Protein AF-A0A355BCK1-F1 (afdb_monomer_lite)

Radius of gyration: 15.97 Å; chains: 1; bounding box: 34×23×40 Å

pLDDT: mean 90.91, std 7.07, range [60.03, 97.75]

Secondary structure (DSSP, 8-state):
-HHHH--S-HHHHHHHHHHHHHHHHTGGGSS-----SSHHHHHHHHHHHHHHHHTSPP-

Sequence (59 aa):
RLKQRSTESEDKINMRIAKASVELATAPQFDTIIKNYDLNEAKEQAYNLVKNFISKPQA

Foldseek 3Di:
DLVVVPPDDPVVVVVVVVVVVVVVVCVVVDPDDQDPPDPVVSVVVVVVVVVVVVPDPDD

Structure (mmCIF, N/CA/C/O backbone):
data_AF-A0A355BCK1-F1
#
_entry.id   AF-A0A355BCK1-F1
#
loop_
_atom_site.group_PDB
_atom_site.id
_atom_site.type_symbol
_atom_site.label_atom_id
_atom_site.label_alt_id
_atom_site.label_comp_id
_atom_site.label_asym_id
_atom_site.label_entity_id
_atom_site.label_seq_id
_atom_site.pdbx_PDB_ins_code
_atom_site.Cartn_x
_atom_site.Cartn_y
_atom_site.Cartn_z
_atom_site.occupancy
_atom_site.B_iso_or_equiv
_atom_site.auth_seq_id
_atom_site.auth_comp_id
_atom_site.auth_asym_id
_atom_site.auth_atom_id
_atom_site.pdbx_PDB_model_num
ATOM 1 N N . ARG A 1 1 ? 5.247 3.769 -13.262 1.00 85.62 1 ARG A N 1
ATOM 2 C CA . ARG A 1 1 ? 5.547 4.666 -12.117 1.00 85.62 1 ARG A CA 1
ATOM 3 C C . ARG A 1 1 ? 7.041 4.749 -11.790 1.00 85.62 1 ARG A C 1
ATOM 5 O O . ARG A 1 1 ? 7.582 5.814 -12.018 1.00 85.62 1 ARG A O 1
ATOM 12 N N . LEU A 1 2 ? 7.730 3.693 -11.321 1.00 84.12 2 LEU A N 1
ATOM 13 C CA . LEU A 1 2 ? 9.173 3.776 -10.982 1.00 84.12 2 LEU A CA 1
ATOM 14 C C . LEU A 1 2 ? 10.045 4.257 -12.153 1.00 84.12 2 LEU A C 1
ATOM 16 O O . LEU A 1 2 ? 10.716 5.273 -12.034 1.00 84.12 2 LEU A O 1
ATOM 20 N N . LYS A 1 3 ? 9.907 3.618 -13.321 1.00 81.69 3 LYS A N 1
ATOM 21 C CA . LYS A 1 3 ? 10.591 4.032 -14.559 1.00 81.69 3 LYS A CA 1
ATOM 22 C C . LYS A 1 3 ? 10.270 5.464 -15.011 1.00 81.69 3 LYS A C 1
ATOM 24 O O . LYS A 1 3 ? 11.094 6.086 -15.649 1.00 81.69 3 LYS A O 1
ATOM 29 N N . GLN A 1 4 ? 9.085 5.988 -14.684 1.00 83.12 4 GLN A N 1
ATOM 30 C CA . GLN A 1 4 ? 8.672 7.348 -15.068 1.00 83.12 4 GLN A CA 1
ATOM 31 C C . GLN A 1 4 ? 9.245 8.424 -14.142 1.00 83.12 4 GLN A C 1
ATOM 33 O O . GLN A 1 4 ? 9.258 9.589 -14.513 1.00 83.12 4 GLN A O 1
ATOM 38 N N . ARG A 1 5 ? 9.661 8.058 -12.921 1.00 85.81 5 ARG A N 1
ATOM 39 C CA . ARG A 1 5 ? 10.236 9.012 -11.966 1.00 85.81 5 ARG A CA 1
ATOM 40 C C . AR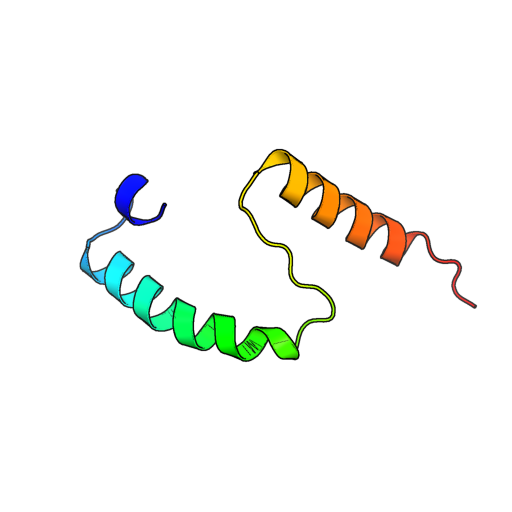G A 1 5 ? 11.720 9.266 -12.234 1.00 85.81 5 ARG A C 1
ATOM 42 O O . ARG A 1 5 ? 12.188 10.326 -11.858 1.00 85.81 5 ARG A O 1
ATOM 49 N N . SER A 1 6 ? 12.431 8.336 -12.882 1.00 79.19 6 SER A N 1
ATOM 50 C CA . SER A 1 6 ? 13.827 8.468 -13.354 1.00 79.19 6 SER A CA 1
ATOM 51 C C . SER A 1 6 ? 14.845 9.018 -12.339 1.00 79.19 6 SER A C 1
ATOM 53 O O . SER A 1 6 ? 15.886 9.538 -12.719 1.00 79.19 6 SER A O 1
ATOM 55 N N . THR A 1 7 ? 14.573 8.892 -11.039 1.00 83.69 7 THR A N 1
ATOM 56 C CA . THR A 1 7 ? 15.450 9.352 -9.946 1.00 83.69 7 THR A CA 1
ATOM 57 C C . THR A 1 7 ? 16.456 8.290 -9.494 1.00 83.69 7 THR A C 1
ATOM 59 O O . THR A 1 7 ? 17.228 8.521 -8.569 1.00 83.69 7 THR A O 1
ATOM 62 N N . GLU A 1 8 ? 16.419 7.098 -10.088 1.00 85.62 8 GLU A N 1
ATOM 63 C CA . GLU A 1 8 ? 17.223 5.935 -9.707 1.00 85.62 8 GLU A CA 1
ATOM 64 C C . GLU A 1 8 ? 17.861 5.306 -10.949 1.00 85.62 8 GLU A C 1
ATOM 66 O O . GLU A 1 8 ? 17.325 5.425 -12.051 1.00 85.62 8 GLU A O 1
ATOM 71 N N . SER A 1 9 ? 18.987 4.608 -10.766 1.00 90.38 9 SER A N 1
ATOM 72 C CA . SER A 1 9 ? 19.599 3.813 -11.832 1.00 90.38 9 SER A CA 1
ATOM 73 C C . SER A 1 9 ? 18.706 2.638 -12.237 1.00 90.38 9 SER A C 1
ATOM 75 O O . SER A 1 9 ? 17.908 2.130 -11.443 1.00 90.38 9 SER A O 1
ATOM 77 N N . GLU A 1 10 ? 18.870 2.175 -13.474 1.00 88.19 10 GLU A N 1
ATOM 78 C CA . GLU A 1 10 ? 18.079 1.078 -14.037 1.00 88.19 10 GLU A CA 1
ATOM 79 C C . GLU A 1 10 ? 18.210 -0.220 -13.223 1.00 88.19 10 GLU A C 1
ATOM 81 O O . GLU A 1 10 ? 17.203 -0.864 -12.923 1.00 88.19 10 GLU A O 1
ATOM 86 N N . ASP A 1 11 ? 19.414 -0.532 -12.737 1.00 91.19 11 ASP A N 1
ATOM 87 C CA . ASP A 1 11 ? 19.660 -1.690 -11.869 1.00 91.19 11 ASP A CA 1
ATOM 88 C C . ASP A 1 11 ? 18.850 -1.632 -10.570 1.00 91.19 11 ASP A C 1
ATOM 90 O O . ASP A 1 11 ? 18.220 -2.616 -10.173 1.00 91.19 11 ASP A O 1
ATOM 94 N N . LYS A 1 12 ? 18.788 -0.459 -9.923 1.00 90.56 12 LYS A N 1
ATOM 95 C CA . LYS A 1 12 ? 17.989 -0.271 -8.702 1.00 90.56 12 LYS A CA 1
ATOM 96 C C . LYS A 1 12 ? 16.500 -0.431 -8.985 1.00 90.56 12 LYS A C 1
ATOM 98 O O . LYS A 1 12 ? 15.786 -1.037 -8.185 1.00 90.56 12 LYS A O 1
ATOM 103 N N . ILE A 1 13 ? 16.026 0.063 -10.128 1.00 89.38 13 ILE A N 1
ATOM 104 C CA . ILE A 1 13 ? 14.632 -0.120 -10.546 1.00 89.38 13 ILE A CA 1
ATOM 105 C C . ILE A 1 13 ? 14.326 -1.612 -10.740 1.00 89.38 13 ILE A C 1
ATOM 107 O O . ILE A 1 13 ? 13.300 -2.085 -10.245 1.00 89.38 13 ILE A O 1
ATOM 111 N N . ASN A 1 14 ? 15.213 -2.363 -11.396 1.00 89.38 14 ASN A N 1
ATOM 112 C CA . ASN A 1 14 ? 15.038 -3.798 -11.631 1.00 89.38 14 ASN A CA 1
ATOM 113 C C . ASN A 1 14 ? 15.021 -4.599 -10.321 1.00 89.38 14 ASN A C 1
ATOM 115 O O . ASN A 1 14 ? 14.122 -5.419 -10.122 1.00 89.38 14 ASN A O 1
ATOM 119 N N . MET A 1 15 ? 15.928 -4.299 -9.383 1.00 92.06 15 MET A N 1
ATOM 120 C CA . MET A 1 15 ? 15.916 -4.905 -8.043 1.00 92.06 15 MET A CA 1
ATOM 121 C C . MET A 1 15 ? 14.589 -4.658 -7.314 1.00 92.06 15 MET A C 1
ATOM 123 O O . MET A 1 15 ? 14.024 -5.573 -6.713 1.00 92.06 15 MET A O 1
ATOM 127 N N . ARG A 1 16 ? 14.056 -3.431 -7.384 1.00 92.62 16 ARG A N 1
ATOM 128 C CA . ARG A 1 16 ? 12.774 -3.083 -6.751 1.00 92.62 16 ARG A CA 1
ATOM 129 C C . ARG A 1 16 ? 11.590 -3.805 -7.392 1.00 92.62 16 ARG A C 1
ATOM 131 O O . ARG A 1 16 ? 10.698 -4.235 -6.668 1.00 92.62 16 ARG A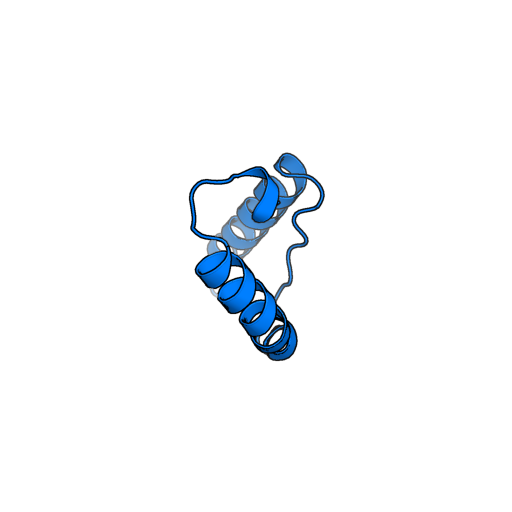 O 1
ATOM 138 N N . ILE A 1 17 ? 11.577 -3.963 -8.718 1.00 88.69 17 ILE A N 1
ATOM 139 C CA . ILE A 1 17 ? 10.526 -4.724 -9.415 1.00 88.69 17 ILE A CA 1
ATOM 140 C C . ILE A 1 17 ? 10.568 -6.202 -9.014 1.00 88.69 17 ILE A C 1
ATOM 142 O O . ILE A 1 17 ? 9.521 -6.776 -8.716 1.00 88.69 17 ILE A O 1
ATOM 146 N N . ALA A 1 18 ? 11.758 -6.803 -8.943 1.00 91.12 18 ALA A N 1
ATOM 147 C CA . ALA A 1 18 ? 11.906 -8.182 -8.483 1.00 91.12 18 ALA A CA 1
ATOM 148 C C . ALA A 1 18 ? 11.388 -8.352 -7.043 1.00 91.12 18 ALA A C 1
ATOM 150 O O . ALA A 1 18 ? 10.608 -9.264 -6.761 1.00 91.12 18 ALA A O 1
ATOM 151 N N . LYS A 1 19 ? 11.745 -7.420 -6.149 1.00 92.25 19 LYS A N 1
ATOM 152 C CA . LYS A 1 19 ? 11.313 -7.427 -4.745 1.00 92.25 19 LYS A CA 1
ATOM 153 C C . LYS A 1 19 ? 9.801 -7.249 -4.577 1.00 92.25 19 LYS A C 1
ATOM 155 O O . LYS A 1 19 ? 9.213 -7.890 -3.710 1.00 92.25 19 LYS A O 1
ATOM 160 N N . ALA A 1 20 ? 9.166 -6.440 -5.427 1.00 90.69 20 ALA A N 1
ATOM 161 C CA . ALA A 1 20 ? 7.732 -6.164 -5.348 1.00 90.69 20 ALA A CA 1
ATOM 162 C C . ALA A 1 20 ? 6.877 -7.439 -5.422 1.00 90.69 20 ALA A C 1
ATOM 164 O O . ALA A 1 20 ? 5.862 -7.529 -4.742 1.00 90.69 20 ALA A O 1
ATOM 165 N N . SER A 1 21 ? 7.297 -8.444 -6.197 1.00 89.00 21 SER A N 1
ATOM 166 C CA . SER A 1 21 ? 6.569 -9.718 -6.293 1.00 89.00 21 SER A CA 1
ATOM 167 C C . SER A 1 21 ? 6.542 -10.467 -4.956 1.00 89.00 21 SER A C 1
ATOM 169 O O . SER 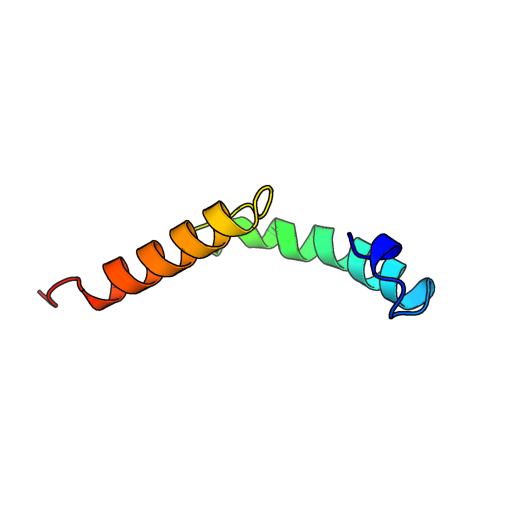A 1 21 ? 5.511 -11.012 -4.572 1.00 89.00 21 SER A O 1
ATOM 171 N N . VAL A 1 22 ? 7.659 -10.448 -4.223 1.00 92.25 22 VAL A N 1
ATOM 172 C CA . VAL A 1 22 ? 7.777 -11.073 -2.896 1.00 92.25 22 VAL A CA 1
ATOM 173 C C . VAL A 1 22 ? 6.996 -10.278 -1.850 1.00 92.25 22 VAL A C 1
ATOM 175 O O . VAL A 1 22 ? 6.269 -10.863 -1.056 1.00 92.25 22 VAL A O 1
ATOM 178 N N . GLU A 1 23 ? 7.098 -8.947 -1.870 1.00 91.62 23 GLU A N 1
ATOM 179 C CA . GLU A 1 23 ? 6.352 -8.072 -0.954 1.00 91.62 23 GLU A CA 1
ATOM 180 C C . GLU A 1 23 ? 4.833 -8.176 -1.167 1.00 91.62 23 GLU A C 1
ATOM 182 O O . GLU A 1 23 ? 4.074 -8.178 -0.208 1.00 91.62 23 GLU A O 1
ATOM 187 N N . LEU A 1 24 ? 4.359 -8.329 -2.407 1.00 91.44 24 LEU A N 1
ATOM 188 C CA . LEU A 1 24 ? 2.931 -8.535 -2.676 1.00 91.44 24 LEU A CA 1
ATOM 189 C C . LEU A 1 24 ? 2.424 -9.887 -2.166 1.00 91.44 24 LEU A C 1
ATOM 191 O O . LEU A 1 24 ? 1.263 -9.992 -1.774 1.00 91.44 24 LEU A O 1
ATOM 195 N N . ALA A 1 25 ? 3.277 -10.912 -2.125 1.00 93.00 25 ALA A N 1
ATOM 196 C CA . ALA A 1 25 ? 2.909 -12.211 -1.569 1.00 93.00 25 ALA A CA 1
ATOM 197 C C . ALA A 1 25 ? 2.672 -12.162 -0.048 1.00 93.00 25 ALA A C 1
ATOM 199 O O . ALA A 1 25 ? 2.000 -13.043 0.484 1.00 93.00 25 ALA A O 1
ATOM 200 N N . THR A 1 26 ? 3.162 -11.132 0.656 1.00 93.81 26 THR A N 1
ATOM 201 C CA . THR A 1 26 ? 2.884 -10.938 2.089 1.00 93.81 26 THR A CA 1
ATOM 202 C C . THR A 1 26 ? 1.565 -10.211 2.351 1.00 93.81 26 THR A C 1
ATOM 204 O O . THR A 1 26 ? 1.186 -10.062 3.509 1.00 93.81 26 THR A O 1
ATOM 207 N N . ALA A 1 27 ? 0.814 -9.825 1.310 1.00 92.88 27 ALA A N 1
ATOM 208 C CA . ALA A 1 27 ? -0.488 -9.167 1.437 1.00 92.88 27 ALA A CA 1
ATOM 209 C C . ALA A 1 2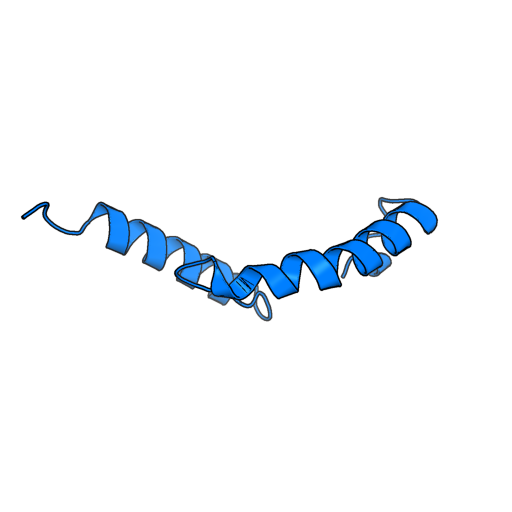7 ? -1.488 -9.874 2.385 1.00 92.88 27 ALA A C 1
ATOM 211 O O . ALA A 1 27 ? -2.171 -9.161 3.118 1.00 92.88 27 ALA A O 1
ATOM 212 N N . PRO A 1 28 ? -1.562 -11.223 2.460 1.00 95.31 28 PRO A N 1
ATOM 213 C CA . PRO A 1 28 ? -2.433 -11.911 3.419 1.00 95.31 28 PRO A CA 1
ATOM 214 C C . PRO A 1 28 ? -2.100 -11.666 4.900 1.00 95.31 28 PRO A C 1
ATOM 216 O O . PRO A 1 28 ? -2.903 -12.013 5.757 1.00 95.31 28 PRO A O 1
ATOM 219 N N . GLN A 1 29 ? -0.929 -11.104 5.219 1.00 96.00 29 GLN A N 1
ATOM 220 C CA . GLN A 1 29 ? -0.516 -10.783 6.592 1.00 96.00 29 GLN A CA 1
ATOM 221 C C . GLN A 1 29 ? -1.050 -9.425 7.077 1.00 96.00 29 GLN A C 1
ATOM 223 O O . GLN A 1 29 ? -0.804 -9.053 8.221 1.00 96.00 29 GLN A O 1
ATOM 228 N N . PHE A 1 30 ? -1.741 -8.671 6.219 1.00 95.19 30 PHE A N 1
ATOM 229 C CA . PHE A 1 30 ? -2.265 -7.345 6.536 1.00 95.19 30 PHE A CA 1
ATOM 230 C C . PHE A 1 30 ? -3.788 -7.367 6.649 1.00 95.19 30 PHE A C 1
ATOM 232 O O . PHE A 1 30 ? -4.471 -7.996 5.842 1.00 95.19 30 PHE A O 1
ATOM 239 N N . ASP A 1 31 ? -4.328 -6.594 7.592 1.00 95.12 31 ASP A N 1
ATOM 240 C CA . ASP A 1 31 ? -5.777 -6.465 7.794 1.00 95.12 31 ASP A CA 1
ATOM 241 C C . ASP A 1 31 ? -6.484 -5.772 6.622 1.00 95.12 31 ASP A C 1
ATOM 243 O O . ASP A 1 31 ? -7.689 -5.916 6.419 1.00 95.12 31 ASP A O 1
ATOM 247 N N . THR A 1 32 ? -5.767 -4.937 5.866 1.00 94.44 32 THR A N 1
ATOM 248 C CA . THR A 1 32 ? -6.341 -4.142 4.776 1.00 94.44 32 THR A CA 1
ATOM 249 C C . THR A 1 32 ? -5.312 -3.884 3.682 1.00 94.44 32 THR A C 1
ATOM 251 O O . THR A 1 32 ? -4.159 -3.556 3.952 1.00 94.44 32 THR A O 1
ATOM 254 N N . ILE A 1 33 ? -5.754 -3.976 2.425 1.00 94.56 33 ILE A N 1
ATOM 255 C CA . ILE A 1 33 ? -4.950 -3.692 1.233 1.00 94.56 33 ILE A CA 1
ATOM 256 C C . ILE A 1 33 ? -5.534 -2.463 0.533 1.00 94.56 33 ILE A C 1
ATOM 258 O O . ILE A 1 33 ? -6.671 -2.501 0.066 1.00 94.56 33 ILE A O 1
ATOM 262 N N . ILE A 1 34 ? -4.745 -1.393 0.403 1.00 95.19 34 ILE A N 1
ATOM 263 C CA . ILE A 1 34 ? -5.148 -0.163 -0.297 1.00 95.19 34 ILE A CA 1
ATOM 264 C C . ILE A 1 34 ? -4.482 -0.120 -1.675 1.00 95.19 34 ILE A C 1
ATOM 266 O O . ILE A 1 34 ? -3.255 -0.066 -1.792 1.00 95.19 34 ILE A O 1
ATOM 270 N N . LYS A 1 35 ? -5.288 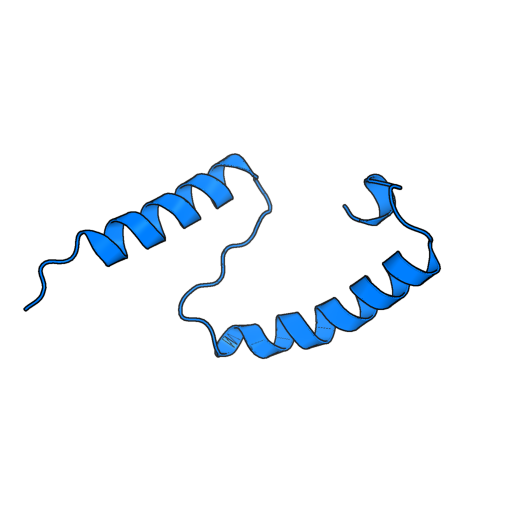-0.120 -2.741 1.00 93.19 35 LYS A N 1
ATOM 271 C CA . LYS A 1 35 ? -4.792 -0.049 -4.123 1.00 93.19 35 LYS A CA 1
ATOM 272 C C . LYS A 1 35 ? -4.661 1.410 -4.561 1.00 93.19 35 LYS A C 1
ATOM 274 O O . LYS A 1 35 ? -5.649 2.111 -4.718 1.00 93.19 35 LYS A O 1
ATOM 279 N N . ASN A 1 36 ? -3.437 1.862 -4.823 1.00 94.69 36 ASN A N 1
ATOM 280 C CA . ASN A 1 36 ? -3.163 3.235 -5.261 1.00 94.69 36 ASN A CA 1
ATOM 281 C C . ASN A 1 36 ? -3.321 3.394 -6.786 1.00 94.69 36 ASN A C 1
ATOM 283 O O . ASN A 1 36 ? -2.333 3.626 -7.490 1.00 94.69 36 ASN A O 1
ATOM 287 N N . TYR A 1 37 ? -4.534 3.230 -7.314 1.00 93.31 37 TYR A N 1
ATOM 288 C CA . TYR A 1 37 ? -4.825 3.574 -8.711 1.00 93.31 37 TYR A CA 1
ATOM 289 C C . TYR A 1 37 ? -5.058 5.079 -8.852 1.00 93.31 37 TYR A C 1
ATOM 291 O O . TYR A 1 37 ? -4.319 5.726 -9.598 1.00 93.31 37 TYR A O 1
ATOM 299 N N . ASP A 1 38 ? -5.974 5.623 -8.047 1.00 95.69 38 ASP A N 1
ATOM 300 C CA . ASP A 1 38 ? -6.159 7.055 -7.826 1.00 95.69 38 ASP A CA 1
ATOM 301 C C . ASP A 1 38 ? -5.522 7.491 -6.495 1.00 95.69 38 ASP A C 1
ATOM 303 O O . ASP A 1 38 ? -5.642 6.816 -5.469 1.00 95.69 38 ASP A O 1
ATOM 307 N N . LEU A 1 39 ? -4.803 8.617 -6.516 1.00 94.00 39 LEU A N 1
ATOM 308 C CA . LEU A 1 39 ? -4.072 9.095 -5.341 1.00 94.00 39 LEU A CA 1
ATOM 309 C C . LEU A 1 39 ? -5.006 9.676 -4.273 1.00 94.00 39 LEU A C 1
ATOM 311 O O . LEU A 1 39 ? -4.734 9.509 -3.084 1.00 94.00 39 LEU A O 1
ATOM 315 N N . ASN A 1 40 ? -6.058 10.385 -4.676 1.00 96.12 40 ASN A N 1
ATOM 316 C CA . ASN A 1 40 ? -6.967 11.036 -3.739 1.00 96.12 40 ASN A CA 1
ATOM 317 C C . ASN A 1 40 ? -7.808 9.987 -3.017 1.00 96.12 40 ASN A C 1
ATOM 319 O O . ASN A 1 40 ? -7.873 10.008 -1.788 1.00 96.12 40 ASN A O 1
ATOM 323 N N . GLU A 1 41 ? -8.328 9.015 -3.764 1.00 97.06 41 GLU A N 1
ATOM 324 C CA . GLU A 1 41 ? -9.089 7.896 -3.215 1.00 97.06 41 GLU A CA 1
ATOM 325 C C . GLU A 1 41 ? -8.240 7.073 -2.233 1.00 97.06 41 GLU A C 1
ATOM 327 O O . GLU A 1 41 ? -8.653 6.824 -1.101 1.00 97.06 41 GLU A O 1
ATOM 332 N N . ALA A 1 42 ? -7.005 6.715 -2.607 1.00 97.25 42 ALA A N 1
ATOM 333 C CA . ALA A 1 42 ? -6.122 5.945 -1.729 1.00 97.25 42 ALA A CA 1
ATOM 334 C C . ALA A 1 42 ? -5.765 6.701 -0.435 1.00 97.25 42 ALA A C 1
ATOM 336 O O . ALA A 1 42 ? -5.661 6.091 0.633 1.00 97.25 42 ALA A O 1
ATOM 337 N N . LYS A 1 43 ? -5.584 8.028 -0.511 1.00 97.75 43 LYS A N 1
ATOM 338 C CA . LYS A 1 43 ? -5.341 8.871 0.670 1.00 97.75 43 LYS A CA 1
ATOM 339 C C . LYS A 1 43 ? -6.557 8.916 1.586 1.00 97.75 43 LYS A C 1
ATOM 341 O O . LYS A 1 43 ? -6.395 8.800 2.799 1.00 97.75 43 LYS A O 1
ATOM 346 N N . GLU A 1 44 ? -7.747 9.081 1.019 1.00 97.62 44 GLU A N 1
ATOM 347 C CA . GLU A 1 44 ? -8.994 9.107 1.778 1.00 97.62 44 GLU A CA 1
ATOM 348 C C . GLU A 1 44 ? -9.256 7.763 2.470 1.00 97.62 44 GLU A C 1
ATOM 350 O O . GLU A 1 44 ? -9.528 7.735 3.671 1.00 97.62 44 GLU A O 1
ATOM 355 N N . GLN A 1 45 ? -9.077 6.646 1.757 1.00 97.25 45 GLN A N 1
ATOM 356 C CA . GLN A 1 45 ? -9.197 5.304 2.331 1.00 97.25 45 GLN A CA 1
ATOM 357 C C . GLN A 1 45 ? -8.227 5.098 3.502 1.00 97.25 45 GLN A C 1
ATOM 359 O O . GLN A 1 45 ? -8.647 4.655 4.572 1.00 97.25 45 GLN A O 1
ATOM 364 N N . ALA A 1 46 ? -6.950 5.463 3.339 1.00 97.31 46 ALA A N 1
ATOM 365 C CA . ALA A 1 46 ? -5.948 5.329 4.397 1.00 97.31 46 ALA A CA 1
ATOM 366 C C . ALA A 1 46 ? -6.282 6.193 5.622 1.00 97.31 46 ALA A C 1
ATOM 368 O O . ALA A 1 46 ? -6.191 5.727 6.759 1.00 97.31 46 ALA A O 1
ATOM 369 N N . TYR A 1 47 ? -6.704 7.439 5.394 1.00 97.50 47 TYR A N 1
ATOM 370 C CA . TYR A 1 47 ? -7.105 8.349 6.463 1.00 97.50 47 TYR A CA 1
ATOM 371 C C . TYR A 1 47 ? -8.298 7.800 7.250 1.00 97.50 47 TYR A C 1
ATOM 373 O O . TYR A 1 47 ? -8.247 7.722 8.479 1.00 97.50 47 TYR A O 1
ATOM 381 N N . ASN A 1 48 ? -9.349 7.368 6.550 1.00 96.88 48 ASN A N 1
ATOM 382 C CA . ASN A 1 48 ? -10.554 6.836 7.177 1.00 96.88 48 ASN A CA 1
ATOM 383 C C . ASN A 1 48 ? -10.279 5.527 7.926 1.00 96.88 48 ASN A C 1
ATOM 385 O O . ASN A 1 48 ? -10.816 5.340 9.015 1.00 96.88 48 ASN A O 1
ATOM 389 N N . LEU A 1 49 ? -9.410 4.657 7.400 1.00 96.19 49 LEU A N 1
ATOM 390 C CA . LEU A 1 49 ? -8.999 3.423 8.075 1.00 96.19 49 LEU A CA 1
ATOM 391 C C . LEU A 1 49 ? -8.405 3.719 9.459 1.00 96.19 49 LEU A C 1
ATOM 393 O O . LEU A 1 49 ? -8.871 3.184 10.466 1.00 96.19 49 LEU A O 1
ATOM 397 N N . VAL A 1 50 ? -7.416 4.616 9.513 1.00 95.56 50 VAL A N 1
ATOM 398 C CA . VAL A 1 50 ? -6.745 4.988 10.766 1.00 95.56 50 VAL A CA 1
ATOM 399 C C . VAL A 1 50 ? -7.703 5.733 11.689 1.00 95.56 50 VAL A C 1
ATOM 401 O O . VAL A 1 50 ? -7.790 5.394 12.868 1.00 95.56 50 VAL A O 1
ATOM 404 N N . LYS A 1 51 ? -8.471 6.696 11.163 1.00 96.44 51 LYS A N 1
ATOM 405 C CA . LYS A 1 51 ? -9.474 7.445 11.932 1.00 96.44 51 LYS A CA 1
ATOM 406 C C . LYS A 1 51 ? -10.479 6.508 12.598 1.00 96.44 51 LYS A C 1
ATOM 408 O O . LYS A 1 51 ? -10.755 6.657 13.786 1.00 96.44 51 LYS A O 1
ATOM 413 N N . ASN A 1 52 ? -11.001 5.533 11.859 1.00 94.69 52 ASN A N 1
ATOM 414 C CA . ASN A 1 52 ? -11.960 4.566 12.381 1.00 94.69 52 ASN A CA 1
ATOM 415 C C . ASN A 1 52 ? -11.321 3.627 1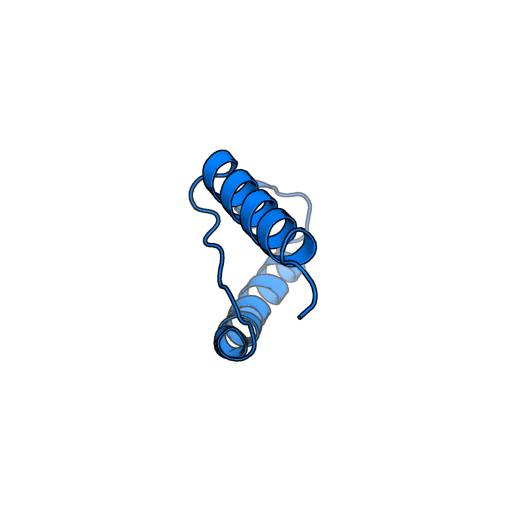3.405 1.00 94.69 52 ASN A C 1
ATOM 417 O O . ASN A 1 52 ? -11.981 3.253 14.366 1.00 94.69 52 ASN A O 1
ATOM 421 N N . PHE A 1 53 ? -10.052 3.255 13.224 1.00 93.81 53 PHE A N 1
ATOM 422 C CA . PHE A 1 53 ? -9.327 2.442 14.197 1.00 93.81 53 PHE A CA 1
ATOM 423 C C . PHE A 1 53 ? -9.164 3.169 15.539 1.00 93.81 53 PHE A C 1
ATOM 425 O O . PHE A 1 53 ? -9.503 2.603 16.573 1.00 93.81 53 PHE A O 1
ATOM 432 N N . ILE A 1 54 ? -8.724 4.433 15.524 1.00 94.94 54 ILE A N 1
ATOM 433 C CA . ILE A 1 54 ? -8.483 5.215 16.753 1.00 94.94 54 ILE A CA 1
ATOM 434 C C . ILE A 1 54 ? -9.764 5.748 17.408 1.00 94.94 54 ILE A C 1
ATOM 436 O O . ILE A 1 54 ? -9.761 6.040 18.597 1.00 94.94 54 ILE A O 1
ATOM 440 N N . SER A 1 55 ? -10.849 5.908 16.641 1.00 94.19 55 SER A N 1
ATOM 441 C CA . SER A 1 55 ? -12.124 6.449 17.147 1.00 94.19 55 SER A CA 1
ATOM 442 C C . SER A 1 55 ? -13.046 5.371 17.721 1.00 94.19 55 SER A C 1
ATOM 444 O O . SER A 1 55 ? -14.118 5.699 18.227 1.00 94.19 55 SER A O 1
ATOM 446 N N . LYS A 1 56 ? -12.677 4.087 17.621 1.00 83.94 56 LYS A N 1
ATOM 447 C CA . LYS A 1 56 ? -13.434 3.004 18.253 1.00 83.94 56 LYS A CA 1
ATOM 448 C C . LYS A 1 56 ? -13.335 3.154 19.776 1.00 83.94 56 LYS A C 1
ATOM 450 O O . LYS A 1 56 ? -12.218 3.177 20.291 1.00 83.94 56 LYS A O 1
ATOM 455 N N . PRO A 1 57 ? -14.467 3.236 20.501 1.00 74.50 57 PRO A N 1
ATOM 456 C CA . PRO A 1 57 ? -14.448 3.171 21.953 1.00 74.50 57 PRO A CA 1
ATOM 457 C C . PRO A 1 57 ? -13.773 1.868 22.376 1.00 74.50 57 PRO A C 1
ATOM 459 O O . PRO A 1 57 ? -14.100 0.802 21.850 1.00 74.50 57 PRO A O 1
ATOM 462 N N . GLN A 1 58 ? -12.815 1.960 23.293 1.00 68.69 58 GLN A N 1
ATOM 463 C CA . GLN A 1 58 ? -12.250 0.781 23.929 1.00 68.69 58 GLN A CA 1
ATOM 464 C C . GLN A 1 58 ? -13.360 0.173 24.796 1.00 68.69 58 GLN A C 1
ATOM 466 O O . GLN A 1 58 ? -13.900 0.866 25.659 1.00 68.69 58 GLN A O 1
ATOM 471 N N . ALA A 1 59 ? -13.772 -1.053 24.469 1.00 60.03 59 ALA A N 1
ATOM 472 C CA . ALA A 1 59 ? -14.733 -1.815 25.263 1.00 60.03 59 ALA A CA 1
ATOM 473 C C . ALA A 1 59 ? -14.121 -2.231 26.605 1.00 60.03 59 ALA A C 1
ATOM 475 O O . ALA A 1 59 ? -12.900 -2.522 26.618 1.00 60.03 59 ALA A O 1
#